Protein AF-A0A950G5Y4-F1 (afdb_monomer_lite)

Foldseek 3Di:
DFFDAWADPDPQPPPDDPVVSVVRIDGRLLVRLVVCPLVQACAEDEEEDFADFQVSLVSSLVSNHQEYEYAQQDCPDPPCRRNPGRVVSVVSCVVSNRHYHHNVPDDDPPPDDPDDDD

Secondary structure (DSSP, 8-state):
-----SB-SSPPPTTS-HHHHHHHPBPHHHHHHHHHGGGGTT-EEE--SSPPPHHHHHHHHHTT--EEEEPPP-TT--SHIIIIIIHHHHHHHHHTT-EEEEGGGS------------

pLDDT: mean 80.06, std 16.75, range [35.47, 97.0]

Sequence (118 aa):
MALDYNEFRTETPRSVSRTTNNDMVMHVEENAVLIAGRAAEGGTIYVSGKPVCSRCAGVIIQSGITRVVAPEPQADNPSKWHSRFGLLAVQMFVEATVEFVSAESVPAPAASQPLKAA

Radius of gyration: 15.31 Å; chains: 1; bounding box: 36×40×44 Å

Structure (mmCIF, N/CA/C/O backbone):
data_AF-A0A950G5Y4-F1
#
_entry.id   AF-A0A950G5Y4-F1
#
loop_
_atom_site.group_PDB
_atom_site.id
_atom_site.type_symbol
_atom_site.label_atom_id
_atom_site.label_alt_id
_atom_site.label_comp_id
_atom_site.label_asym_id
_atom_site.label_entity_id
_atom_site.label_seq_id
_atom_site.pdbx_PDB_ins_code
_atom_site.Cartn_x
_atom_site.Cartn_y
_atom_site.Cartn_z
_atom_site.occupancy
_atom_site.B_iso_or_equiv
_atom_site.auth_seq_id
_atom_site.auth_comp_id
_atom_site.auth_asym_id
_atom_site.auth_atom_id
_atom_site.pdbx_PDB_model_num
ATOM 1 N N . MET A 1 1 ? -10.100 -13.168 4.590 1.00 54.75 1 MET A N 1
ATOM 2 C CA . MET A 1 1 ? -8.644 -13.263 4.355 1.00 54.75 1 MET A CA 1
ATOM 3 C C . MET A 1 1 ? -8.446 -13.717 2.918 1.00 54.75 1 MET A C 1
ATOM 5 O O . MET A 1 1 ? -9.012 -14.742 2.565 1.00 54.75 1 MET A O 1
ATOM 9 N N . ALA A 1 2 ? -7.735 -12.936 2.102 1.00 61.75 2 ALA A N 1
ATOM 10 C CA . ALA A 1 2 ? -7.373 -13.273 0.723 1.00 61.75 2 ALA A CA 1
ATOM 11 C C . ALA A 1 2 ? -5.842 -13.363 0.638 1.00 61.75 2 ALA A C 1
ATOM 13 O O . ALA A 1 2 ? -5.156 -12.544 1.249 1.00 61.75 2 ALA A O 1
ATOM 14 N N . LEU A 1 3 ? -5.328 -14.377 -0.055 1.00 65.88 3 LEU A N 1
ATOM 15 C CA . LEU A 1 3 ? -3.901 -14.602 -0.285 1.00 65.88 3 LEU A CA 1
ATOM 16 C C . LEU A 1 3 ? -3.690 -14.781 -1.781 1.00 65.88 3 LEU A C 1
ATOM 18 O O . LEU A 1 3 ? -4.494 -15.463 -2.415 1.00 65.88 3 LEU A O 1
ATOM 22 N N . ASP A 1 4 ? -2.622 -14.199 -2.315 1.00 71.81 4 ASP A N 1
ATOM 23 C CA . ASP A 1 4 ? -2.280 -14.354 -3.724 1.00 71.81 4 ASP A CA 1
ATOM 24 C C . ASP A 1 4 ? -0.769 -14.189 -3.969 1.00 71.81 4 ASP A C 1
ATOM 26 O O . ASP A 1 4 ? -0.004 -13.933 -3.033 1.00 71.81 4 ASP A O 1
ATOM 30 N N . TYR A 1 5 ? -0.344 -14.323 -5.225 1.00 65.50 5 TYR A N 1
ATOM 31 C CA . TYR A 1 5 ? 1.016 -14.132 -5.716 1.00 65.50 5 TYR A CA 1
ATOM 32 C C . TYR A 1 5 ? 1.034 -13.231 -6.964 1.00 65.50 5 TYR A C 1
ATOM 34 O O . TYR A 1 5 ? 0.007 -12.874 -7.533 1.00 65.50 5 TYR A O 1
ATOM 42 N N . ASN A 1 6 ? 2.230 -12.805 -7.383 1.00 67.75 6 ASN A N 1
ATOM 43 C CA . ASN A 1 6 ? 2.401 -11.992 -8.588 1.00 67.75 6 ASN A CA 1
ATOM 44 C C . ASN A 1 6 ? 2.290 -12.866 -9.844 1.00 67.75 6 ASN A C 1
ATOM 46 O O . ASN A 1 6 ? 3.240 -13.582 -10.180 1.00 67.75 6 ASN A O 1
ATOM 50 N N . GLU A 1 7 ? 1.172 -12.764 -10.555 1.00 59.50 7 GLU A N 1
ATOM 51 C CA . GLU A 1 7 ? 0.878 -13.587 -11.725 1.00 59.50 7 GLU A CA 1
ATOM 52 C C . GLU A 1 7 ? 0.023 -12.865 -12.774 1.00 59.50 7 GLU A C 1
ATOM 54 O O . GLU A 1 7 ? -0.674 -11.886 -12.504 1.00 59.50 7 GLU A O 1
ATOM 59 N N . PHE A 1 8 ? 0.092 -13.357 -14.011 1.00 61.97 8 PHE A N 1
ATOM 60 C CA . PHE A 1 8 ? -0.895 -13.032 -15.035 1.00 61.97 8 PHE A CA 1
ATOM 61 C C . PHE A 1 8 ? -2.014 -14.071 -14.931 1.00 61.97 8 PHE A C 1
ATOM 63 O O . PHE A 1 8 ? -1.732 -15.265 -14.880 1.00 61.97 8 PHE A O 1
ATOM 70 N N . ARG A 1 9 ? -3.280 -13.638 -14.909 1.00 58.50 9 ARG A N 1
ATOM 71 C CA . ARG A 1 9 ? -4.434 -14.538 -14.709 1.00 58.50 9 ARG A CA 1
ATOM 72 C C . ARG A 1 9 ? -4.597 -15.592 -15.821 1.00 58.50 9 ARG A C 1
ATOM 74 O O . ARG A 1 9 ? -5.318 -16.569 -15.647 1.00 58.50 9 ARG A O 1
ATOM 81 N N . THR A 1 10 ? -3.963 -15.394 -16.974 1.00 58.94 10 THR A N 1
ATOM 82 C CA . THR A 1 10 ? -3.918 -16.346 -18.094 1.00 58.94 10 THR A CA 1
ATOM 83 C C . THR A 1 10 ? -2.469 -16.662 -18.473 1.00 58.94 10 THR A C 1
ATOM 85 O O . THR A 1 10 ? -1.534 -16.093 -17.913 1.00 58.94 10 THR A O 1
ATOM 88 N N . GLU A 1 11 ? -2.241 -17.571 -19.427 1.00 58.03 11 GLU A N 1
ATOM 89 C CA . GLU A 1 11 ? -0.892 -17.752 -19.973 1.00 58.03 11 GLU A CA 1
ATOM 90 C C . GLU A 1 11 ? -0.392 -16.425 -20.560 1.00 58.03 11 GLU A C 1
ATOM 92 O O . GLU A 1 11 ? -1.072 -15.791 -21.375 1.00 58.03 11 GLU A O 1
ATOM 97 N N . THR A 1 12 ? 0.799 -15.991 -20.143 1.00 60.69 12 THR A N 1
ATOM 98 C CA . THR A 1 12 ? 1.430 -14.811 -20.728 1.00 60.69 12 THR A CA 1
ATOM 99 C C . THR A 1 12 ? 1.687 -15.075 -22.212 1.00 60.69 12 THR A C 1
ATOM 101 O O . THR A 1 12 ? 2.229 -16.131 -22.566 1.00 60.69 12 THR A O 1
ATOM 104 N N . PRO A 1 13 ? 1.305 -14.159 -23.121 1.00 62.91 13 PRO A N 1
ATOM 105 C CA . PRO A 1 13 ? 1.505 -14.397 -24.540 1.00 62.91 13 PRO A CA 1
ATOM 106 C C . PRO A 1 13 ? 3.003 -14.569 -24.816 1.00 62.91 13 PRO A C 1
ATOM 108 O O . PRO A 1 13 ? 3.812 -13.689 -24.529 1.00 62.91 13 PRO A O 1
ATOM 111 N N . ARG A 1 14 ? 3.399 -15.711 -25.387 1.00 62.38 14 ARG A N 1
ATOM 112 C CA . ARG A 1 14 ? 4.821 -16.038 -25.617 1.00 62.38 14 ARG A CA 1
ATOM 113 C C . ARG A 1 14 ? 5.534 -15.067 -26.570 1.00 62.38 14 ARG A C 1
ATOM 115 O O . ARG A 1 14 ? 6.757 -15.081 -26.646 1.00 62.38 14 ARG A O 1
ATOM 122 N N . SER A 1 15 ? 4.784 -14.246 -27.307 1.00 65.31 15 SER A N 1
ATOM 123 C CA . SER A 1 15 ? 5.283 -13.338 -28.342 1.00 65.31 15 SER A CA 1
ATOM 124 C C . SER A 1 15 ? 5.671 -11.942 -27.845 1.00 65.31 15 SER A C 1
ATOM 126 O O . SER A 1 15 ? 6.060 -11.113 -28.667 1.00 65.31 15 SER A O 1
ATOM 128 N N . VAL A 1 16 ? 5.552 -11.639 -26.546 1.00 71.50 16 VAL A N 1
ATOM 129 C CA . VAL A 1 16 ? 5.819 -10.287 -26.019 1.00 71.50 16 VAL A CA 1
ATOM 130 C C . VAL A 1 16 ? 7.137 -10.216 -25.255 1.00 71.50 16 VAL A C 1
ATOM 132 O O . VAL A 1 16 ? 7.538 -11.148 -24.559 1.00 71.50 16 VAL A O 1
ATOM 135 N N . SER A 1 17 ? 7.828 -9.081 -25.393 1.00 73.06 17 SER A N 1
ATOM 136 C CA . SER A 1 17 ? 9.093 -8.832 -24.699 1.00 73.06 17 SER A CA 1
ATOM 137 C C . SER A 1 17 ? 8.910 -8.881 -23.175 1.00 73.06 17 SER A C 1
ATOM 139 O O . SER A 1 17 ? 7.844 -8.539 -22.661 1.00 73.06 17 SER A O 1
ATOM 141 N N . ARG A 1 18 ? 9.959 -9.255 -22.427 1.00 67.12 18 ARG A N 1
ATOM 142 C CA . ARG A 1 18 ? 9.912 -9.323 -20.949 1.00 67.12 18 ARG A CA 1
ATOM 143 C C . ARG A 1 18 ? 9.460 -8.007 -20.312 1.00 67.12 18 ARG A C 1
ATOM 145 O O . ARG A 1 18 ? 8.756 -8.036 -19.311 1.00 67.12 18 ARG A O 1
ATOM 152 N N . THR A 1 19 ? 9.851 -6.875 -20.896 1.00 68.94 19 THR A N 1
ATOM 153 C CA . THR A 1 19 ? 9.446 -5.541 -20.438 1.00 68.94 19 THR A CA 1
ATOM 154 C C . THR A 1 19 ? 7.943 -5.353 -20.590 1.00 68.94 19 THR A C 1
ATOM 156 O O . THR A 1 19 ? 7.271 -5.066 -19.608 1.00 68.94 19 THR A O 1
ATOM 159 N N . THR A 1 20 ? 7.407 -5.628 -21.782 1.00 70.81 20 THR A N 1
ATOM 160 C CA . THR A 1 20 ? 5.964 -5.547 -22.050 1.00 70.81 20 THR A CA 1
ATOM 161 C C . THR A 1 20 ? 5.176 -6.507 -21.164 1.00 70.81 20 THR A C 1
ATOM 163 O O . THR A 1 20 ? 4.113 -6.162 -20.668 1.00 70.81 20 THR A O 1
ATOM 166 N N . ASN A 1 21 ? 5.712 -7.702 -20.911 1.00 69.31 21 ASN A N 1
ATOM 167 C CA . ASN A 1 21 ? 5.091 -8.654 -20.001 1.00 69.31 21 ASN A CA 1
ATOM 168 C C . ASN A 1 21 ? 5.001 -8.112 -18.568 1.00 69.31 21 ASN A C 1
ATOM 170 O O . ASN A 1 21 ? 3.968 -8.243 -17.926 1.00 69.31 21 ASN A O 1
ATOM 174 N N . ASN A 1 22 ? 6.057 -7.461 -18.082 1.00 69.50 22 ASN A N 1
ATOM 175 C CA . ASN A 1 22 ? 6.069 -6.845 -16.758 1.00 69.50 22 ASN A CA 1
ATOM 176 C C . ASN A 1 22 ? 5.027 -5.728 -16.604 1.00 69.50 22 ASN A C 1
ATOM 178 O O . ASN A 1 22 ? 4.518 -5.543 -15.504 1.00 69.50 22 ASN A O 1
ATOM 182 N N . ASP A 1 23 ? 4.709 -5.014 -17.682 1.00 75.81 23 ASP A N 1
ATOM 183 C CA . ASP A 1 23 ? 3.689 -3.962 -17.664 1.00 75.81 23 ASP A CA 1
ATOM 184 C C . ASP A 1 23 ? 2.260 -4.539 -17.650 1.00 75.81 23 ASP A C 1
ATOM 186 O O . ASP A 1 23 ? 1.342 -3.907 -17.129 1.00 75.81 23 ASP A O 1
ATOM 190 N N . MET A 1 24 ? 2.077 -5.754 -18.182 1.00 76.50 24 MET A N 1
ATOM 191 C CA . MET A 1 24 ? 0.788 -6.459 -18.226 1.00 76.50 24 MET A CA 1
ATOM 192 C C . MET A 1 24 ? 0.491 -7.282 -16.965 1.00 76.50 24 MET A C 1
ATOM 194 O O . MET A 1 24 ? -0.669 -7.580 -16.690 1.00 76.50 24 MET A O 1
ATOM 198 N N . VAL A 1 25 ? 1.520 -7.683 -16.215 1.00 81.50 25 VAL A N 1
ATOM 199 C CA . VAL A 1 25 ? 1.357 -8.481 -14.993 1.00 81.50 25 VAL A CA 1
ATOM 200 C C . VAL A 1 25 ? 0.730 -7.633 -13.887 1.00 81.50 25 VAL A C 1
ATOM 202 O O . VAL A 1 25 ? 1.135 -6.490 -13.652 1.00 81.50 25 VAL A O 1
ATOM 205 N N . MET A 1 26 ? -0.256 -8.210 -13.200 1.00 81.25 26 MET A N 1
ATOM 206 C CA . MET A 1 26 ? -0.771 -7.652 -11.956 1.00 81.25 26 MET A CA 1
ATOM 207 C C . MET A 1 26 ? 0.065 -8.131 -10.787 1.00 81.25 26 MET A C 1
ATOM 209 O O . MET A 1 26 ? 0.465 -9.295 -10.713 1.00 81.25 26 MET A O 1
AT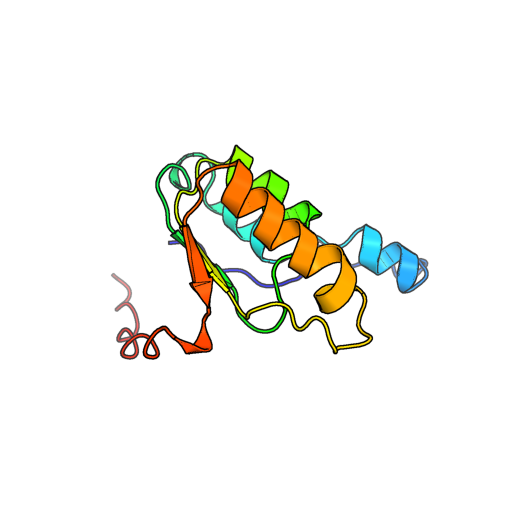OM 213 N N . HIS A 1 27 ? 0.353 -7.201 -9.890 1.00 88.75 27 HIS A N 1
ATOM 214 C CA . HIS A 1 27 ? 1.053 -7.531 -8.672 1.00 88.75 27 HIS A CA 1
ATOM 215 C C . HIS A 1 27 ? 0.107 -8.208 -7.680 1.00 88.75 27 HIS A C 1
ATOM 217 O O . HIS A 1 27 ? -1.118 -8.084 -7.759 1.00 88.75 27 HIS A O 1
ATOM 223 N N . VAL A 1 28 ? 0.704 -8.899 -6.713 1.00 86.69 28 VAL A N 1
ATOM 224 C CA . VAL A 1 28 ? -0.023 -9.620 -5.666 1.00 86.69 28 VAL A CA 1
ATOM 225 C C . VAL A 1 28 ? -1.011 -8.719 -4.920 1.00 86.69 28 VAL A C 1
ATOM 227 O O . VAL A 1 28 ? -2.117 -9.150 -4.607 1.00 86.69 28 VAL A O 1
ATOM 230 N N . GLU A 1 29 ? -0.651 -7.460 -4.673 1.00 92.00 29 GLU A N 1
ATOM 231 C CA . GLU A 1 29 ? -1.486 -6.505 -3.946 1.00 92.00 29 GLU A CA 1
ATOM 232 C C . GLU A 1 29 ? -2.789 -6.196 -4.689 1.00 92.00 29 GLU A C 1
ATOM 234 O O . GLU A 1 29 ? -3.857 -6.127 -4.082 1.00 92.00 29 GLU A O 1
ATOM 239 N N . GLU A 1 30 ? -2.711 -6.041 -6.010 1.00 91.94 30 GLU A N 1
ATOM 240 C CA . GLU A 1 30 ? -3.871 -5.743 -6.849 1.00 91.94 30 GLU A CA 1
ATOM 241 C C . GLU A 1 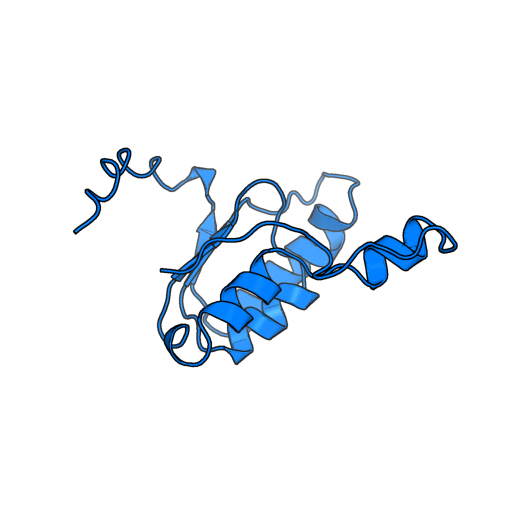30 ? -4.810 -6.941 -6.901 1.00 91.94 30 GLU A C 1
ATOM 243 O O . GLU A 1 30 ? -6.020 -6.785 -6.723 1.00 91.94 30 GLU A O 1
ATOM 248 N N . ASN A 1 31 ? -4.260 -8.143 -7.077 1.00 88.25 31 ASN A N 1
ATOM 249 C CA . ASN A 1 31 ? -5.076 -9.347 -7.090 1.00 88.25 31 ASN A CA 1
ATOM 250 C C . ASN A 1 31 ? -5.738 -9.593 -5.725 1.00 88.25 31 ASN A C 1
ATOM 252 O O . ASN A 1 31 ? -6.937 -9.870 -5.668 1.00 88.25 31 ASN A O 1
ATOM 256 N N . ALA A 1 32 ? -5.003 -9.417 -4.622 1.00 88.50 32 ALA A N 1
ATOM 257 C CA . ALA A 1 32 ? -5.538 -9.591 -3.274 1.00 88.50 32 ALA A CA 1
ATOM 258 C C . ALA A 1 32 ? -6.721 -8.647 -2.999 1.00 88.50 32 ALA A C 1
ATOM 260 O O . ALA A 1 32 ? -7.748 -9.084 -2.469 1.00 88.50 32 ALA A O 1
ATOM 261 N N . VAL A 1 33 ? -6.612 -7.377 -3.407 1.00 92.12 33 VAL A N 1
ATOM 262 C CA . VAL A 1 33 ? -7.708 -6.400 -3.308 1.00 92.12 33 VAL A CA 1
ATOM 263 C C . VAL A 1 33 ? -8.892 -6.801 -4.190 1.00 92.12 33 VAL A C 1
ATOM 265 O O . VAL A 1 33 ? -10.034 -6.740 -3.736 1.00 92.12 33 VAL A O 1
ATOM 268 N N . LEU A 1 34 ? -8.654 -7.253 -5.424 1.00 91.81 34 LEU A N 1
ATOM 269 C CA . LEU A 1 34 ? -9.729 -7.689 -6.324 1.00 91.81 34 LEU A CA 1
ATOM 270 C C . LEU A 1 34 ? -10.483 -8.913 -5.798 1.00 91.81 34 LEU A C 1
ATOM 272 O O . LEU A 1 34 ? -11.707 -8.966 -5.918 1.00 91.81 34 LEU A O 1
ATOM 276 N N . ILE A 1 35 ? -9.775 -9.875 -5.201 1.00 90.69 35 ILE A N 1
ATOM 277 C CA . ILE A 1 35 ? -10.376 -11.065 -4.585 1.00 90.69 35 ILE A CA 1
ATOM 278 C C . ILE A 1 35 ? -11.174 -10.678 -3.337 1.00 90.69 35 ILE A C 1
ATOM 280 O O . ILE A 1 35 ? -12.285 -11.169 -3.138 1.00 90.69 35 ILE A O 1
ATOM 284 N N . ALA A 1 36 ? -10.628 -9.797 -2.494 1.00 90.81 36 ALA A N 1
ATOM 285 C CA . ALA A 1 36 ? -11.315 -9.326 -1.295 1.00 90.81 36 ALA A CA 1
ATOM 286 C C . ALA A 1 36 ? -12.548 -8.463 -1.627 1.00 90.81 36 ALA A C 1
ATOM 288 O O . ALA A 1 36 ? -13.548 -8.495 -0.901 1.00 90.81 36 ALA A O 1
ATOM 289 N N . GLY A 1 37 ? -12.501 -7.700 -2.721 1.00 92.62 37 GLY A N 1
ATOM 290 C CA . GLY A 1 37 ? -13.566 -6.792 -3.127 1.00 92.62 37 GLY A CA 1
ATOM 291 C C . GLY A 1 37 ? -13.916 -5.806 -2.010 1.00 92.62 37 GLY A C 1
ATOM 292 O O . GLY A 1 37 ? -13.040 -5.236 -1.365 1.00 92.62 37 GLY A O 1
ATOM 293 N N . ARG A 1 38 ? -15.214 -5.639 -1.727 1.00 92.12 38 ARG A N 1
ATOM 294 C CA . ARG A 1 38 ? -15.686 -4.750 -0.647 1.00 92.12 38 ARG A CA 1
ATOM 295 C C . ARG A 1 38 ? -15.232 -5.176 0.751 1.00 92.12 38 ARG A C 1
ATOM 297 O O . ARG A 1 38 ? -15.238 -4.353 1.653 1.00 92.12 38 ARG A O 1
ATOM 304 N N . ALA A 1 39 ? -14.832 -6.433 0.945 1.00 92.12 39 ALA A N 1
ATOM 305 C CA . ALA A 1 39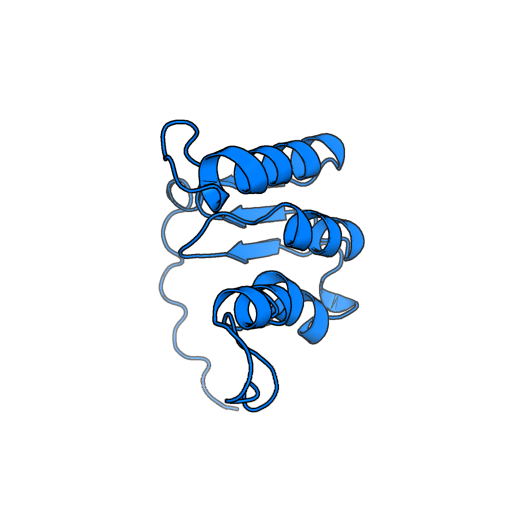 ? -14.343 -6.897 2.241 1.00 92.12 39 ALA A CA 1
ATOM 306 C C . ALA A 1 39 ? -12.927 -6.386 2.574 1.00 92.12 39 ALA A C 1
ATOM 308 O O . ALA A 1 39 ? -12.435 -6.659 3.667 1.00 92.12 39 ALA A O 1
ATOM 309 N N . ALA A 1 40 ? -12.262 -5.683 1.648 1.00 92.81 40 ALA A N 1
ATOM 310 C CA . ALA A 1 40 ? -10.976 -5.033 1.893 1.00 92.81 40 ALA A CA 1
ATOM 311 C C . ALA A 1 40 ? -11.098 -3.746 2.734 1.00 92.81 40 ALA A C 1
ATOM 313 O O . ALA A 1 40 ? -10.125 -3.349 3.375 1.00 92.81 40 ALA A O 1
ATOM 314 N N . GLU A 1 41 ? -12.273 -3.109 2.749 1.00 96.19 41 GLU A N 1
ATOM 315 C CA . GLU A 1 41 ? -12.498 -1.837 3.438 1.00 96.19 41 GLU A CA 1
ATOM 316 C C . GLU A 1 41 ? -12.279 -1.974 4.955 1.00 96.19 41 GLU A C 1
ATOM 318 O O . GLU A 1 41 ? -12.781 -2.898 5.596 1.00 96.19 41 GLU A O 1
ATOM 323 N N . GLY A 1 42 ? -11.483 -1.071 5.532 1.00 95.25 42 GLY A N 1
ATOM 324 C CA . GLY A 1 42 ? -11.049 -1.123 6.931 1.00 95.25 42 GLY A CA 1
ATOM 325 C C . GLY A 1 42 ? -10.034 -2.229 7.244 1.00 95.25 42 GLY A C 1
ATOM 326 O O . GLY A 1 42 ? -9.672 -2.413 8.406 1.00 95.25 42 GLY A O 1
ATOM 327 N N . GLY A 1 43 ? -9.600 -2.990 6.237 1.00 94.12 43 GLY A N 1
ATOM 328 C CA . GLY A 1 43 ? -8.729 -4.146 6.397 1.00 94.12 43 GLY A CA 1
ATOM 329 C C . GLY A 1 43 ? -7.246 -3.809 6.556 1.00 94.12 43 GLY A C 1
ATOM 330 O O . GLY A 1 43 ? -6.814 -2.658 6.498 1.00 94.12 43 GLY A O 1
ATOM 331 N N . THR A 1 44 ? -6.449 -4.865 6.730 1.00 94.81 44 THR A N 1
ATOM 332 C CA . THR A 1 44 ? -4.981 -4.817 6.711 1.00 94.81 44 THR A CA 1
ATOM 333 C C . THR A 1 44 ? -4.452 -5.704 5.592 1.00 94.81 44 THR A C 1
ATOM 335 O O . THR A 1 44 ? -4.864 -6.863 5.487 1.00 94.81 44 THR A O 1
ATOM 338 N N . ILE A 1 45 ? -3.519 -5.190 4.791 1.00 93.06 45 ILE A N 1
ATOM 339 C CA . ILE A 1 45 ? -2.807 -5.975 3.775 1.00 93.06 45 ILE A CA 1
ATOM 340 C C . ILE A 1 45 ? -1.385 -6.289 4.234 1.00 93.06 45 ILE A C 1
ATOM 342 O O . ILE A 1 45 ? -0.676 -5.419 4.737 1.00 93.06 45 ILE A O 1
ATOM 346 N N . TYR A 1 46 ? -0.978 -7.543 4.047 1.00 91.94 46 TYR A N 1
ATOM 347 C CA . TYR A 1 46 ? 0.364 -8.031 4.341 1.00 91.94 46 TYR A CA 1
ATOM 348 C C . TYR A 1 46 ? 1.056 -8.383 3.030 1.00 91.94 46 TYR A C 1
ATOM 350 O O . TYR A 1 46 ? 0.563 -9.218 2.271 1.00 91.94 46 TYR A O 1
ATOM 358 N N . VAL A 1 47 ? 2.197 -7.757 2.772 1.00 90.38 47 VAL A N 1
ATOM 359 C CA . VAL A 1 47 ? 2.999 -7.957 1.565 1.00 90.38 47 VAL A CA 1
ATOM 360 C C . VAL A 1 47 ? 4.366 -8.481 1.982 1.00 90.38 47 VAL A C 1
ATOM 362 O O . VAL A 1 47 ? 4.913 -8.077 3.005 1.00 90.38 47 VAL A O 1
ATOM 365 N N . SER A 1 48 ? 4.924 -9.406 1.205 1.00 86.31 48 SER A N 1
ATOM 366 C CA . SER A 1 48 ? 6.259 -9.956 1.449 1.00 86.31 48 SER A CA 1
ATOM 367 C C . SER A 1 48 ? 7.104 -9.950 0.174 1.00 86.31 48 SER A C 1
ATOM 369 O O . SER A 1 48 ? 6.590 -9.890 -0.944 1.00 86.31 48 SER A O 1
ATOM 371 N N . GLY A 1 49 ? 8.427 -9.998 0.339 1.00 84.19 49 GLY A N 1
ATOM 372 C CA . GLY A 1 49 ? 9.385 -10.035 -0.764 1.00 84.19 49 GLY A CA 1
ATOM 373 C C . GLY A 1 49 ? 9.819 -8.649 -1.238 1.00 84.19 49 GLY A C 1
ATOM 374 O O . GLY A 1 49 ? 10.910 -8.207 -0.889 1.00 84.19 49 GLY A O 1
ATOM 375 N N . LYS A 1 50 ? 9.008 -7.981 -2.065 1.00 86.00 50 LYS A N 1
ATOM 376 C CA . LYS A 1 50 ? 9.332 -6.650 -2.614 1.00 86.00 50 LYS A CA 1
ATOM 377 C C . LYS A 1 50 ? 8.522 -5.553 -1.916 1.00 86.00 50 LYS A C 1
ATOM 379 O O . LYS A 1 50 ? 7.413 -5.837 -1.468 1.00 86.00 50 LYS A O 1
ATOM 384 N N . PRO A 1 51 ? 9.043 -4.314 -1.847 1.00 89.94 51 PRO A N 1
ATOM 385 C CA . PRO A 1 51 ? 8.262 -3.184 -1.365 1.00 89.94 51 PRO A CA 1
ATOM 386 C C . PRO A 1 51 ? 7.080 -2.911 -2.300 1.00 89.94 51 PRO A C 1
ATOM 388 O O . PRO A 1 51 ? 7.163 -3.137 -3.514 1.00 89.94 51 PRO A O 1
ATOM 391 N N . VAL A 1 52 ? 6.003 -2.379 -1.725 1.00 92.94 52 VAL A N 1
ATOM 392 C CA . VAL A 1 52 ? 4.796 -1.994 -2.465 1.00 92.94 52 VAL A CA 1
ATOM 393 C C . VAL A 1 52 ? 5.137 -0.886 -3.455 1.00 92.94 52 VAL A C 1
ATOM 395 O O . VAL A 1 52 ? 5.807 0.083 -3.106 1.00 92.94 52 VAL A O 1
ATOM 398 N N . CYS A 1 53 ? 4.687 -1.009 -4.702 1.00 93.25 53 CYS A N 1
ATOM 399 C CA . CYS A 1 53 ? 4.910 0.020 -5.717 1.00 93.25 53 CYS A CA 1
ATOM 400 C C . CYS A 1 53 ? 3.787 1.073 -5.715 1.00 93.25 53 CYS A C 1
ATOM 402 O O . CYS A 1 53 ? 2.666 0.808 -5.283 1.00 93.25 53 CYS A O 1
ATOM 404 N N . SER A 1 54 ? 4.050 2.260 -6.269 1.00 93.88 54 SER A N 1
ATOM 405 C CA . SER A 1 54 ? 3.073 3.360 -6.313 1.00 93.88 54 SER A CA 1
ATOM 406 C C . SER A 1 54 ? 1.764 3.012 -7.043 1.00 93.88 54 SER A C 1
ATOM 408 O O . SER A 1 54 ? 0.711 3.538 -6.692 1.00 93.88 54 SER A O 1
ATOM 410 N N . ARG A 1 55 ? 1.798 2.094 -8.025 1.00 93.06 55 ARG A N 1
ATOM 411 C CA . ARG A 1 55 ? 0.586 1.588 -8.702 1.00 93.06 55 ARG A CA 1
ATOM 412 C C . ARG A 1 55 ? -0.320 0.842 -7.719 1.00 93.06 55 ARG A C 1
ATOM 414 O O . ARG A 1 55 ? -1.500 1.156 -7.611 1.00 93.06 55 ARG A O 1
ATOM 421 N N . CYS A 1 56 ? 0.258 -0.094 -6.968 1.00 94.69 56 CYS A N 1
ATOM 422 C CA . CYS A 1 56 ? -0.450 -0.874 -5.955 1.00 94.69 56 CYS A CA 1
ATOM 423 C C . CYS A 1 56 ? -0.922 -0.001 -4.790 1.00 94.69 56 CYS A C 1
ATOM 425 O O . CYS A 1 56 ? -2.031 -0.193 -4.304 1.00 94.69 56 CYS A O 1
ATOM 427 N N . ALA A 1 57 ? -0.127 0.996 -4.383 1.00 96.12 57 ALA A N 1
ATOM 428 C CA . ALA A 1 57 ? -0.503 1.925 -3.319 1.00 96.12 57 ALA A CA 1
ATOM 429 C C . ALA A 1 57 ? -1.821 2.652 -3.620 1.00 96.12 57 ALA A C 1
ATOM 431 O O . ALA A 1 57 ? -2.698 2.699 -2.762 1.00 96.12 57 ALA A O 1
ATOM 432 N N . GLY A 1 58 ? -2.003 3.139 -4.854 1.00 96.19 58 GLY A N 1
ATOM 433 C CA . GLY A 1 58 ? -3.260 3.766 -5.270 1.00 96.19 58 GLY A CA 1
ATOM 434 C C . GLY A 1 58 ? -4.462 2.823 -5.163 1.00 96.19 58 GLY A C 1
ATOM 435 O O . GLY A 1 58 ? -5.506 3.215 -4.647 1.00 96.19 58 GLY A O 1
ATOM 436 N N . VAL A 1 59 ? -4.306 1.564 -5.583 1.00 96.38 59 VAL A N 1
ATOM 437 C CA . VAL A 1 59 ? -5.365 0.542 -5.489 1.00 96.38 59 VAL A CA 1
ATOM 438 C C . VAL A 1 59 ? -5.704 0.221 -4.031 1.00 96.38 59 VAL A C 1
ATOM 440 O O . VAL A 1 59 ? -6.879 0.189 -3.670 1.00 96.38 59 VAL A O 1
ATOM 443 N N . ILE A 1 60 ? -4.688 0.037 -3.184 1.00 96.56 60 ILE A N 1
ATOM 444 C CA . ILE A 1 60 ? -4.849 -0.230 -1.748 1.00 96.56 60 ILE A CA 1
ATOM 445 C C . ILE A 1 60 ? -5.617 0.913 -1.077 1.00 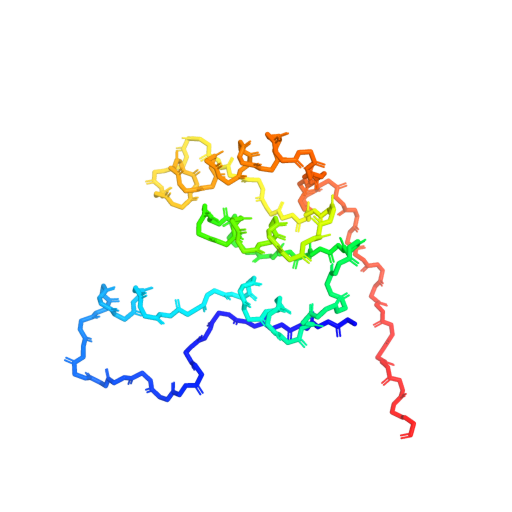96.56 60 ILE A C 1
ATOM 447 O O . ILE A 1 60 ? -6.638 0.660 -0.438 1.00 96.56 60 ILE A O 1
ATOM 451 N N . ILE A 1 61 ? -5.183 2.161 -1.280 1.00 96.81 61 ILE A N 1
ATOM 452 C CA . ILE A 1 61 ? -5.846 3.351 -0.724 1.00 96.81 61 ILE A CA 1
ATOM 453 C C . ILE A 1 61 ? -7.306 3.400 -1.181 1.00 96.81 61 ILE A C 1
ATOM 455 O O . ILE A 1 61 ? -8.216 3.558 -0.369 1.00 96.81 61 ILE A O 1
ATOM 459 N N . GLN A 1 62 ? -7.552 3.203 -2.479 1.00 96.69 62 GLN A N 1
ATOM 460 C CA . GLN A 1 62 ? -8.899 3.321 -3.032 1.00 96.69 62 GLN A CA 1
ATOM 461 C C . GLN A 1 62 ? -9.840 2.191 -2.595 1.00 96.69 62 GLN A C 1
ATOM 463 O O . GLN A 1 62 ? -11.055 2.380 -2.591 1.00 96.69 62 GLN A O 1
ATOM 468 N N . SER A 1 63 ? -9.292 1.041 -2.201 1.00 96.19 63 SER A N 1
ATOM 469 C CA . SER A 1 63 ? -10.057 -0.081 -1.646 1.00 96.19 63 SER A CA 1
ATOM 470 C C . SER A 1 63 ? -10.511 0.125 -0.197 1.00 96.19 63 SER A C 1
ATOM 472 O O . SER A 1 63 ? -11.274 -0.688 0.321 1.00 96.19 63 SER A O 1
ATOM 474 N N . GLY A 1 64 ? -10.061 1.202 0.455 1.00 95.44 64 GLY A N 1
ATOM 475 C CA . GLY A 1 64 ? -10.410 1.517 1.839 1.00 95.44 64 GLY A CA 1
ATOM 476 C C . GLY A 1 64 ? -9.599 0.746 2.881 1.00 95.44 64 GLY A C 1
ATOM 477 O O . GLY A 1 64 ? -9.974 0.742 4.050 1.00 95.44 64 GLY A O 1
ATOM 478 N N . ILE A 1 65 ? -8.503 0.089 2.491 1.00 96.94 65 ILE A N 1
ATOM 479 C CA . ILE A 1 65 ? -7.558 -0.527 3.432 1.00 96.94 65 ILE A CA 1
ATOM 480 C C . ILE A 1 65 ? -6.922 0.571 4.288 1.00 96.94 65 ILE A C 1
ATOM 482 O O . ILE A 1 65 ? -6.424 1.568 3.768 1.00 96.94 65 ILE A O 1
ATOM 486 N N . THR A 1 66 ? -6.907 0.370 5.604 1.00 97.00 66 THR A N 1
ATOM 487 C CA . THR A 1 66 ? -6.419 1.364 6.575 1.00 97.00 66 THR A CA 1
ATOM 488 C C . THR A 1 66 ? -5.006 1.077 7.061 1.00 97.00 66 THR A C 1
ATOM 490 O O . THR A 1 66 ? -4.369 1.963 7.631 1.00 97.00 66 THR A O 1
ATOM 493 N N . ARG A 1 67 ? -4.498 -0.139 6.821 1.00 96.00 67 ARG A N 1
ATOM 494 C CA . ARG A 1 67 ? -3.177 -0.570 7.281 1.00 96.00 67 ARG A CA 1
ATOM 495 C C . ARG A 1 67 ? -2.447 -1.446 6.267 1.00 96.00 67 ARG A C 1
ATOM 497 O O . ARG A 1 67 ? -3.008 -2.397 5.720 1.00 96.00 67 ARG A O 1
ATOM 504 N N . VAL A 1 68 ? -1.166 -1.166 6.071 1.00 95.94 68 VAL A N 1
ATOM 505 C CA . VAL A 1 68 ? -0.255 -1.862 5.162 1.00 95.94 68 VAL A CA 1
ATOM 506 C C . VAL A 1 68 ? 0.958 -2.338 5.947 1.00 95.94 68 VAL A C 1
ATOM 508 O O . VAL A 1 68 ? 1.650 -1.544 6.578 1.00 95.94 68 VAL A O 1
ATOM 511 N N . VAL A 1 69 ? 1.235 -3.636 5.878 1.00 94.31 69 VAL A N 1
ATOM 512 C CA . VAL A 1 69 ? 2.435 -4.249 6.449 1.00 94.31 69 VAL A CA 1
ATOM 513 C C . VAL A 1 69 ? 3.281 -4.793 5.306 1.00 94.31 69 VAL A C 1
ATOM 515 O O . VAL A 1 69 ? 2.862 -5.737 4.636 1.00 94.31 69 VAL A O 1
ATOM 518 N N . ALA A 1 70 ? 4.444 -4.201 5.045 1.00 92.44 70 ALA A N 1
ATOM 519 C CA . ALA A 1 70 ? 5.272 -4.563 3.893 1.00 92.44 70 ALA A CA 1
ATOM 520 C C . ALA A 1 70 ? 6.768 -4.288 4.135 1.00 92.44 70 ALA A C 1
ATOM 522 O O . ALA A 1 70 ? 7.098 -3.517 5.036 1.00 92.44 70 ALA A O 1
ATOM 523 N N . PRO A 1 71 ? 7.686 -4.882 3.345 1.00 90.44 71 PRO A N 1
ATOM 524 C CA . PRO A 1 71 ? 9.106 -4.549 3.406 1.00 90.44 71 PRO A CA 1
ATOM 525 C C . PRO A 1 71 ? 9.339 -3.065 3.127 1.00 90.44 71 PRO A C 1
ATOM 527 O O . PRO A 1 71 ? 8.743 -2.502 2.199 1.00 90.44 71 PRO A O 1
ATOM 530 N N . GLU A 1 72 ? 10.222 -2.441 3.901 1.00 88.62 72 GLU A N 1
ATOM 531 C CA . GLU A 1 72 ? 10.511 -1.018 3.739 1.00 88.62 72 GLU A CA 1
ATOM 532 C C . GLU A 1 72 ? 11.350 -0.765 2.470 1.00 88.62 72 GLU A C 1
ATOM 534 O O . GLU A 1 72 ? 12.347 -1.456 2.216 1.00 88.62 72 GLU A O 1
ATOM 539 N N . PRO A 1 73 ? 10.970 0.205 1.618 1.00 87.88 73 PRO A N 1
ATOM 540 C CA . PRO A 1 73 ? 11.801 0.594 0.488 1.00 87.88 73 PRO A CA 1
ATOM 541 C C . PRO A 1 73 ? 13.139 1.174 0.962 1.00 87.88 73 PRO A C 1
ATOM 543 O O . PRO A 1 73 ? 13.207 2.011 1.852 1.00 87.88 73 PRO A O 1
ATOM 546 N N . GLN A 1 74 ? 14.218 0.759 0.302 1.00 83.19 74 GLN A N 1
ATOM 547 C CA . GLN A 1 74 ? 15.590 1.145 0.632 1.00 83.19 74 GLN A CA 1
ATOM 548 C C . GLN A 1 74 ? 16.066 2.226 -0.340 1.00 83.19 74 GLN A C 1
ATOM 550 O O . GLN A 1 74 ? 16.191 1.973 -1.540 1.00 83.19 74 GLN A O 1
ATOM 555 N N . ALA A 1 75 ? 16.311 3.438 0.154 1.00 76.88 75 ALA A N 1
ATOM 556 C CA . ALA A 1 75 ? 16.683 4.572 -0.696 1.00 76.88 75 ALA A CA 1
ATOM 557 C C . ALA A 1 75 ? 18.044 4.390 -1.396 1.00 76.88 75 ALA A C 1
ATOM 559 O O . ALA A 1 75 ? 18.241 4.885 -2.505 1.00 76.88 75 ALA A O 1
ATOM 560 N N . ASP A 1 76 ? 18.963 3.658 -0.769 1.00 75.94 76 ASP A N 1
ATOM 561 C CA . ASP A 1 76 ? 20.301 3.326 -1.266 1.00 75.94 76 ASP A CA 1
ATOM 562 C C . ASP A 1 76 ? 20.310 2.168 -2.280 1.00 75.94 76 ASP A C 1
ATOM 564 O O . ASP A 1 76 ? 21.317 1.922 -2.948 1.00 75.94 76 ASP A O 1
ATOM 568 N N . ASN A 1 77 ? 19.183 1.475 -2.453 1.00 76.06 77 ASN A N 1
ATOM 569 C CA . ASN A 1 77 ? 19.076 0.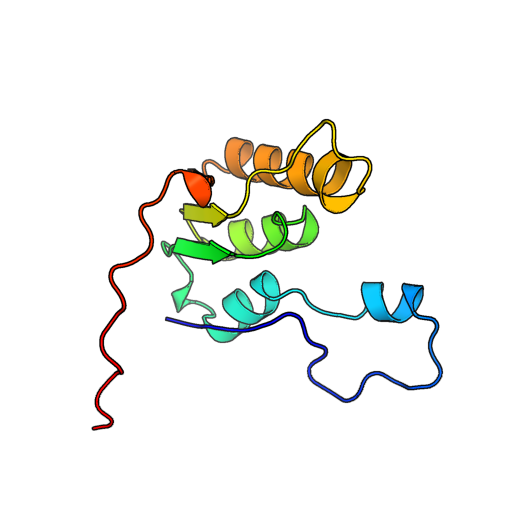372 -3.392 1.00 76.06 77 ASN A CA 1
ATOM 570 C C . ASN A 1 77 ? 18.854 0.894 -4.832 1.00 76.06 77 ASN A C 1
ATOM 572 O O . ASN A 1 77 ? 17.858 1.576 -5.107 1.00 76.06 77 ASN A O 1
ATOM 576 N N . PRO A 1 78 ? 19.719 0.533 -5.805 1.00 73.19 78 PRO A N 1
ATOM 577 C CA . PRO A 1 78 ? 19.624 1.021 -7.185 1.00 73.19 78 PRO A CA 1
ATOM 578 C C . PRO A 1 78 ? 18.392 0.486 -7.932 1.00 73.19 78 PRO A C 1
ATOM 580 O O . PRO A 1 78 ? 18.065 0.945 -9.029 1.00 73.19 78 PRO A O 1
ATOM 583 N N . SER A 1 79 ? 17.682 -0.490 -7.362 1.00 77.75 79 SER A N 1
ATOM 584 C CA . SER A 1 79 ? 16.422 -0.981 -7.900 1.00 77.75 79 SER A CA 1
ATOM 585 C C . SER A 1 79 ? 15.362 0.118 -7.883 1.00 77.75 79 SER A C 1
ATOM 587 O O . SER A 1 79 ? 14.944 0.579 -6.821 1.00 77.75 79 SER A O 1
ATOM 589 N N . LYS A 1 80 ? 14.832 0.462 -9.065 1.00 74.62 80 LYS A N 1
ATOM 590 C CA . LYS A 1 80 ? 13.711 1.410 -9.238 1.00 74.62 80 LYS A CA 1
ATOM 591 C C . LYS A 1 80 ? 12.497 1.108 -8.346 1.00 74.62 80 LYS A C 1
ATOM 593 O O . LYS A 1 80 ? 11.714 2.005 -8.045 1.00 74.62 80 LYS A O 1
ATOM 598 N N . TRP A 1 81 ? 12.332 -0.154 -7.946 1.00 73.81 81 TRP A N 1
ATOM 599 C CA . TRP A 1 81 ? 11.265 -0.610 -7.058 1.00 73.81 81 TRP A CA 1
ATOM 600 C C . TRP A 1 81 ? 11.427 -0.093 -5.631 1.00 73.81 81 TRP A C 1
ATOM 602 O O . TRP A 1 81 ? 10.427 0.229 -5.009 1.00 73.81 81 TRP A O 1
ATOM 612 N N . HIS A 1 82 ? 12.659 0.048 -5.144 1.00 76.81 82 HIS A N 1
ATOM 613 C CA . HIS A 1 82 ? 12.930 0.628 -3.833 1.00 76.81 82 HIS A CA 1
ATOM 614 C C . HIS A 1 82 ? 13.031 2.154 -3.939 1.00 76.81 82 HIS A C 1
ATOM 616 O O . HIS A 1 82 ? 12.246 2.858 -3.315 1.00 76.81 82 HIS A O 1
ATOM 622 N N . SER A 1 83 ? 13.914 2.664 -4.801 1.00 74.81 83 SER A N 1
ATOM 623 C CA . SER A 1 83 ? 14.292 4.085 -4.830 1.00 74.81 83 SER A CA 1
ATOM 624 C C . SER A 1 83 ? 13.270 5.033 -5.461 1.00 74.81 83 SER A C 1
ATOM 626 O O . SER A 1 83 ? 13.263 6.214 -5.133 1.00 74.81 83 SER A O 1
ATOM 628 N N . ARG A 1 84 ? 12.401 4.560 -6.367 1.00 79.81 84 ARG A N 1
ATOM 629 C CA . ARG A 1 84 ? 11.386 5.415 -7.012 1.00 79.81 84 ARG A CA 1
ATOM 630 C C . ARG A 1 84 ? 9.968 5.011 -6.648 1.00 79.81 84 ARG A C 1
ATOM 632 O O . ARG A 1 84 ? 9.206 5.830 -6.153 1.00 79.81 84 ARG A O 1
ATOM 639 N N . PHE A 1 85 ? 9.592 3.768 -6.936 1.00 86.25 85 PHE A N 1
ATOM 640 C CA . PHE A 1 85 ? 8.199 3.342 -6.793 1.00 86.25 85 PHE A CA 1
ATOM 641 C C . PHE A 1 85 ? 7.815 3.052 -5.343 1.00 86.25 85 PHE A C 1
ATOM 643 O O . PHE A 1 85 ? 6.698 3.374 -4.955 1.00 86.25 85 PHE A O 1
ATOM 650 N N . GLY A 1 86 ? 8.730 2.470 -4.567 1.00 87.38 86 GLY A N 1
ATOM 651 C CA . GLY A 1 86 ? 8.515 2.133 -3.165 1.00 87.38 86 GLY A CA 1
ATOM 652 C C . GLY A 1 86 ? 8.478 3.359 -2.262 1.00 87.38 86 GLY A C 1
ATOM 653 O O . GLY A 1 86 ? 7.521 3.528 -1.515 1.00 87.38 86 GLY A O 1
ATOM 654 N N . LEU A 1 87 ? 9.458 4.263 -2.377 1.00 89.44 87 LEU A N 1
ATOM 655 C CA . LEU A 1 87 ? 9.440 5.520 -1.614 1.00 89.44 87 LEU A CA 1
ATOM 656 C C . LEU A 1 87 ? 8.184 6.356 -1.906 1.00 89.44 87 LEU A C 1
ATOM 658 O O . LEU A 1 87 ? 7.558 6.866 -0.980 1.00 89.44 87 LEU A O 1
ATOM 662 N N . LEU A 1 88 ? 7.767 6.435 -3.177 1.00 93.31 88 LEU A N 1
ATOM 663 C CA . LEU A 1 88 ? 6.530 7.124 -3.544 1.00 93.31 88 LEU A CA 1
ATOM 664 C C . LEU A 1 88 ? 5.288 6.431 -2.960 1.00 93.31 88 LEU A C 1
ATOM 666 O O . LEU A 1 88 ? 4.379 7.117 -2.511 1.00 93.31 88 LEU A O 1
ATOM 670 N N . ALA A 1 89 ? 5.244 5.095 -2.924 1.00 94.75 89 ALA A N 1
ATOM 671 C CA . ALA A 1 89 ? 4.144 4.360 -2.297 1.00 94.75 89 ALA A CA 1
ATOM 672 C C . ALA A 1 89 ? 4.006 4.688 -0.804 1.00 94.75 89 ALA A C 1
ATOM 674 O O . ALA A 1 89 ? 2.901 4.958 -0.341 1.00 94.75 89 ALA A O 1
ATOM 675 N N . VAL A 1 90 ? 5.122 4.724 -0.067 1.00 93.38 90 VAL A N 1
ATOM 676 C CA . VAL A 1 90 ? 5.122 5.106 1.355 1.00 93.38 90 VAL A CA 1
ATOM 677 C C . VAL A 1 90 ? 4.620 6.538 1.530 1.00 93.38 90 VAL A C 1
ATOM 679 O O . VAL A 1 90 ? 3.762 6.778 2.377 1.00 93.38 90 VAL A O 1
ATOM 682 N N . GLN A 1 91 ? 5.071 7.475 0.690 1.00 95.06 91 GLN A N 1
ATOM 683 C CA . GLN A 1 91 ? 4.560 8.847 0.709 1.00 95.06 91 GLN A CA 1
ATOM 684 C C . GLN A 1 91 ? 3.043 8.901 0.457 1.00 95.06 91 GLN A C 1
ATOM 686 O O . GLN A 1 91 ? 2.329 9.583 1.188 1.00 95.06 91 GLN A O 1
ATOM 691 N N . MET A 1 92 ? 2.539 8.149 -0.526 1.00 96.75 92 MET A N 1
ATOM 692 C CA . MET A 1 92 ? 1.102 8.074 -0.815 1.00 96.75 92 MET A CA 1
ATOM 693 C C . MET A 1 92 ? 0.300 7.554 0.385 1.00 96.75 92 MET A C 1
ATOM 695 O O . MET A 1 92 ? -0.770 8.085 0.671 1.00 96.75 92 MET A O 1
ATOM 699 N N . PHE A 1 93 ? 0.805 6.546 1.105 1.00 96.44 93 PHE A N 1
ATOM 700 C CA . PHE A 1 93 ? 0.139 6.044 2.311 1.00 96.44 93 PHE A CA 1
ATOM 701 C C . PHE A 1 93 ? 0.093 7.091 3.424 1.00 96.44 93 PHE A C 1
ATOM 703 O O . PHE A 1 93 ? -0.957 7.267 4.040 1.00 96.44 93 PHE A O 1
ATOM 710 N N . VAL A 1 94 ? 1.184 7.835 3.631 1.00 95.56 94 VAL A N 1
ATOM 711 C CA . VAL A 1 94 ? 1.231 8.932 4.610 1.00 95.56 94 VAL A CA 1
ATOM 712 C C . VAL A 1 94 ? 0.209 10.018 4.267 1.00 95.56 94 VAL A C 1
ATOM 714 O O . VAL A 1 94 ? -0.574 10.411 5.131 1.00 95.56 94 VAL A O 1
ATOM 717 N N . GLU A 1 95 ? 0.165 10.470 3.012 1.00 96.75 95 GLU A N 1
ATOM 718 C CA . GLU A 1 95 ? -0.791 11.492 2.559 1.00 96.75 95 GLU A CA 1
ATOM 719 C C . GLU A 1 95 ? -2.250 11.023 2.681 1.00 96.75 95 GLU A C 1
ATOM 721 O O . GLU A 1 95 ? -3.132 11.808 3.027 1.00 96.75 95 GLU A O 1
ATOM 726 N N . ALA A 1 96 ? -2.505 9.732 2.458 1.00 96.38 96 ALA A N 1
ATOM 727 C CA . ALA A 1 96 ? -3.827 9.125 2.580 1.00 96.38 96 ALA A CA 1
ATOM 728 C C . ALA A 1 96 ? -4.201 8.709 4.017 1.00 96.38 96 ALA A C 1
ATOM 730 O O . ALA A 1 96 ? -5.287 8.170 4.221 1.00 96.38 96 ALA A O 1
ATOM 731 N N . THR A 1 97 ? -3.340 8.952 5.015 1.00 96.06 97 THR A N 1
ATOM 732 C CA . THR A 1 97 ? -3.547 8.512 6.413 1.00 96.06 97 THR A CA 1
ATOM 733 C C . THR A 1 97 ? -3.743 6.990 6.539 1.00 96.06 97 THR A C 1
ATOM 735 O O . THR A 1 97 ? -4.502 6.501 7.373 1.00 96.06 97 THR A O 1
ATOM 738 N N . VAL A 1 98 ? -3.048 6.220 5.702 1.00 96.56 98 VAL A N 1
ATOM 739 C CA . VAL A 1 98 ? -2.979 4.756 5.791 1.00 96.56 98 VAL A CA 1
ATOM 740 C C . VAL A 1 98 ? -1.762 4.383 6.637 1.00 96.56 98 VAL A C 1
ATOM 742 O O . VAL A 1 98 ? -0.647 4.828 6.365 1.00 96.56 98 VAL A O 1
ATOM 745 N N . GLU A 1 99 ? -1.960 3.565 7.670 1.00 96.31 99 GLU A N 1
ATOM 746 C CA . GLU A 1 99 ? -0.877 3.119 8.551 1.00 96.31 99 GLU A CA 1
ATOM 747 C C . GLU A 1 99 ? 0.081 2.208 7.774 1.00 96.31 99 GLU A C 1
ATOM 749 O O . GLU A 1 99 ? -0.321 1.150 7.295 1.00 96.31 99 GLU A O 1
ATOM 754 N N . PHE A 1 100 ? 1.354 2.588 7.675 1.00 94.25 100 PHE A N 1
ATOM 755 C CA . PHE A 1 100 ? 2.401 1.744 7.102 1.00 94.25 100 PHE A CA 1
ATOM 756 C C . PHE A 1 100 ? 3.302 1.182 8.204 1.00 94.25 100 PHE A C 1
ATOM 758 O O . PHE A 1 100 ? 3.815 1.932 9.035 1.00 94.25 100 PHE A O 1
ATOM 765 N N . VAL A 1 101 ? 3.523 -0.132 8.184 1.00 93.06 101 VAL A N 1
ATOM 766 C CA . VAL A 1 101 ? 4.393 -0.843 9.126 1.00 93.06 101 VAL A CA 1
ATOM 767 C C . VAL A 1 101 ? 5.407 -1.682 8.355 1.00 93.06 101 VAL A C 1
ATOM 769 O O . VAL A 1 101 ? 5.039 -2.490 7.501 1.00 93.06 101 VAL A O 1
ATOM 772 N N . SER A 1 102 ? 6.687 -1.528 8.693 1.00 88.94 102 SER A N 1
ATOM 773 C CA . SER A 1 102 ? 7.756 -2.376 8.159 1.00 88.94 102 SER A CA 1
ATOM 774 C C . SER A 1 102 ? 7.540 -3.830 8.594 1.00 88.94 102 SER A C 1
ATOM 776 O O . SER A 1 102 ? 7.366 -4.118 9.783 1.00 88.94 102 SER A O 1
ATOM 778 N N . ALA A 1 103 ? 7.582 -4.760 7.639 1.00 82.75 103 ALA A N 1
ATOM 779 C CA . ALA A 1 103 ? 7.428 -6.192 7.899 1.00 82.75 103 ALA A CA 1
ATOM 780 C C . ALA A 1 103 ? 8.525 -6.755 8.823 1.00 82.75 103 ALA A C 1
ATOM 782 O O . ALA A 1 103 ? 8.272 -7.715 9.546 1.00 82.75 103 ALA A O 1
ATOM 783 N N . GLU A 1 104 ? 9.715 -6.150 8.850 1.00 74.19 104 GLU A N 1
ATOM 784 C CA . GLU A 1 104 ? 10.812 -6.522 9.751 1.00 74.19 104 GLU A CA 1
ATOM 785 C C . GLU A 1 104 ? 10.516 -6.190 11.221 1.00 74.19 104 GLU A C 1
ATOM 787 O O . GLU A 1 104 ? 11.046 -6.836 12.125 1.00 74.19 104 GLU A O 1
ATOM 792 N N . SER A 1 105 ? 9.660 -5.194 11.468 1.00 67.25 105 SER A N 1
ATOM 793 C CA . SER A 1 105 ? 9.265 -4.779 12.819 1.00 67.25 105 SER A CA 1
ATOM 794 C C . SER A 1 105 ? 8.108 -5.600 13.402 1.00 67.25 105 SER A C 1
ATOM 796 O O . SER A 1 105 ? 7.843 -5.537 14.605 1.00 67.25 105 SER A O 1
ATOM 798 N N . VAL A 1 106 ? 7.421 -6.388 12.569 1.00 62.72 106 VAL A N 1
ATOM 799 C CA . VAL A 1 106 ? 6.311 -7.240 12.998 1.00 62.72 106 VAL A CA 1
ATOM 800 C C . VAL A 1 106 ? 6.871 -8.617 13.357 1.00 62.72 106 VAL A C 1
ATOM 802 O O . VAL A 1 106 ? 7.457 -9.270 12.493 1.00 62.72 106 VAL A O 1
ATOM 805 N N . PRO A 1 107 ? 6.706 -9.109 14.603 1.00 54.38 107 PRO A N 1
ATOM 806 C CA . PRO A 1 107 ? 7.088 -10.478 14.920 1.00 54.38 107 PRO A CA 1
ATOM 807 C C . PRO A 1 107 ? 6.340 -11.415 13.973 1.00 54.38 107 PRO A C 1
ATOM 809 O O . PRO A 1 107 ? 5.134 -11.249 13.772 1.00 54.38 107 PRO A O 1
ATOM 812 N N . ALA A 1 108 ? 7.064 -12.368 13.372 1.00 51.12 108 ALA A N 1
ATOM 813 C CA . ALA A 1 108 ? 6.485 -13.334 12.447 1.00 51.12 108 ALA A CA 1
ATOM 814 C C . ALA A 1 108 ? 5.168 -13.867 13.032 1.00 51.12 108 ALA A C 1
ATOM 816 O O . ALA A 1 108 ? 5.148 -14.218 14.220 1.00 51.12 108 ALA A O 1
ATOM 817 N N . PRO A 1 109 ? 4.068 -13.899 12.255 1.00 49.56 109 PRO A N 1
ATOM 818 C CA . PRO A 1 109 ? 2.815 -14.420 12.770 1.00 49.56 109 PRO A CA 1
ATOM 819 C C . PRO A 1 109 ? 3.093 -15.822 13.304 1.00 49.56 109 PRO A C 1
ATOM 821 O O . PRO A 1 109 ? 3.652 -16.657 12.588 1.00 49.56 109 PRO A O 1
ATOM 824 N N . ALA A 1 110 ? 2.766 -16.060 14.579 1.00 44.44 110 ALA A N 1
ATOM 825 C CA . ALA A 1 110 ? 2.817 -17.396 15.152 1.00 44.44 110 ALA A CA 1
ATOM 826 C C . ALA A 1 110 ? 2.062 -18.304 14.184 1.00 44.44 110 ALA A C 1
ATOM 828 O O . ALA A 1 110 ? 0.893 -18.031 13.911 1.00 44.44 110 ALA A O 1
ATOM 829 N N . ALA A 1 111 ? 2.769 -19.278 13.598 1.00 42.84 111 ALA A N 1
ATOM 830 C CA . ALA A 1 111 ? 2.272 -20.119 12.520 1.00 42.84 111 ALA A CA 1
ATOM 831 C C . ALA A 1 111 ? 0.818 -20.501 12.805 1.00 42.84 111 ALA A C 1
ATOM 833 O O . ALA A 1 111 ? 0.541 -21.243 13.752 1.00 42.84 111 ALA A O 1
ATOM 834 N N . SER A 1 112 ? -0.119 -19.933 12.044 1.00 50.84 112 SER A N 1
ATOM 835 C CA . SER A 1 112 ? -1.512 -20.318 12.166 1.00 50.84 112 SER A CA 1
ATOM 836 C C . SER A 1 112 ? -1.565 -21.794 11.804 1.00 50.84 112 SER A C 1
ATOM 838 O O . SER A 1 112 ? -1.161 -22.203 10.715 1.00 50.84 112 SER A O 1
ATOM 840 N N . GLN A 1 113 ? -1.984 -22.611 12.773 1.00 46.22 113 GLN A N 1
ATOM 841 C CA . GLN A 1 113 ? -2.264 -24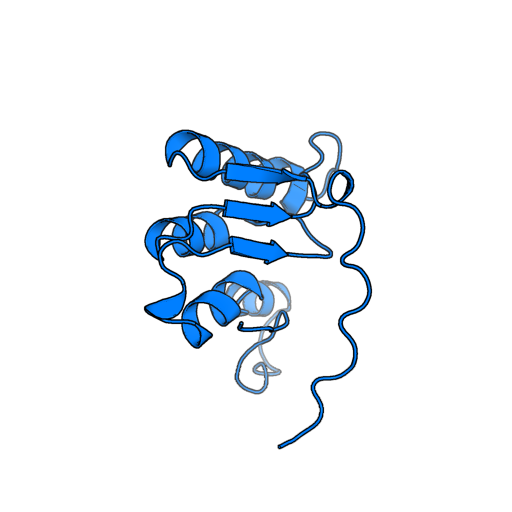.023 12.552 1.00 46.22 113 GLN A CA 1
ATOM 842 C C . GLN A 1 113 ? -3.094 -24.166 11.271 1.00 46.22 113 GLN A C 1
ATOM 844 O O . GLN A 1 113 ? -3.963 -23.320 11.028 1.00 46.22 113 GLN A O 1
ATOM 849 N N . PRO A 1 114 ? -2.841 -25.202 10.449 1.00 42.03 114 PRO A N 1
ATOM 850 C CA . PRO A 1 114 ? -3.579 -25.387 9.211 1.00 42.03 114 PRO A CA 1
ATOM 851 C C . PRO A 1 114 ? -5.072 -25.350 9.530 1.00 42.03 114 PRO A C 1
ATOM 853 O O . PRO A 1 114 ? -5.523 -26.055 10.439 1.00 42.03 114 PRO A O 1
ATOM 856 N N . LEU A 1 115 ? -5.816 -24.492 8.819 1.00 45.88 115 LEU A N 1
ATOM 857 C CA . LEU A 1 115 ? -7.272 -24.481 8.876 1.00 45.88 115 LEU A CA 1
ATOM 858 C C . LEU A 1 115 ? -7.735 -25.922 8.662 1.00 45.88 115 LEU A C 1
ATOM 860 O O . LEU A 1 115 ? -7.572 -26.477 7.575 1.00 45.88 115 LEU A O 1
ATOM 864 N N . LYS A 1 116 ? -8.255 -26.549 9.722 1.00 35.47 116 LYS A N 1
ATOM 865 C CA . LYS A 1 116 ? -8.908 -27.847 9.603 1.00 35.47 116 LYS A CA 1
ATOM 866 C C . LYS A 1 116 ? -10.086 -27.639 8.661 1.00 35.47 116 LYS A C 1
ATOM 868 O O . LYS A 1 116 ? -10.976 -26.850 8.967 1.00 35.47 116 LYS A O 1
ATOM 873 N N . ALA A 1 117 ? -10.026 -28.301 7.509 1.00 38.75 117 ALA A N 1
ATOM 874 C CA . ALA A 1 117 ? -11.137 -28.406 6.581 1.00 38.75 117 ALA A CA 1
ATOM 875 C C . ALA A 1 117 ? -12.383 -28.858 7.361 1.00 38.75 117 ALA A C 1
ATOM 877 O O . ALA A 1 117 ? -12.318 -29.847 8.097 1.00 38.75 117 ALA A O 1
ATOM 878 N N . ALA A 1 118 ? -13.451 -28.070 7.255 1.00 36.75 118 ALA A N 1
ATOM 879 C CA . ALA A 1 118 ? -14.787 -28.431 7.712 1.00 36.75 118 ALA A CA 1
ATOM 880 C C . ALA A 1 118 ? -15.459 -29.344 6.683 1.00 36.75 118 ALA A C 1
ATOM 882 O O . ALA A 1 118 ? -15.177 -29.158 5.475 1.00 36.75 118 ALA A O 1
#